Protein AF-A0A7H8PMH4-F1 (afdb_monomer_lite)

Sequence (146 aa):
MDYKEILTELENSSKSLNTTLILPNSDFYIRITKDVIIENPELNSCIDIATYEKKNEEIIRILKNHNLLDKLYVEIENEYSDLSSDQIFKPTETELYLELFFKTKDFGIMSCFVPVIEKKQAKELICDLDKIFDYQYCFKKLNQKI

pLDDT: mean 89.56, std 10.48, range [49.38, 98.25]

Foldseek 3Di:
DALVLVLVQLLVFLAFKKKKKDAPPDPAIATEGADDDCPDCVPCVRPYFHDHSVLSNLLNVLCVVLVQSVWKFAQDPNWTQTNVDRDTDDSNQARIKMWIWGQGPPPGIDIIMTGHRDLVSVLVSLVSNCVSGPSVVSSVVSNVSD

Secondary structure (DSSP, 8-state):
--HHHHHHHHHT-TTT-EEEEE-TT-S-EEEEESS---S-TTT-TTT-EE--HHHHHHHHHHHHHTTTTS--EEEETTEEEESSSS-EE-GGGSSEEEEEEEE-SSSSEEEEEEEE--HHHHHHHHHHHHTT-S-HHHHHHHHHH-

Radius of gyration: 14.59 Å; chains: 1; bounding box: 32×29×38 Å

Structure (mmCIF, N/CA/C/O backbone):
data_AF-A0A7H8PMH4-F1
#
_entry.id   AF-A0A7H8PMH4-F1
#
loop_
_atom_site.group_PDB
_atom_site.id
_atom_site.type_symbol
_atom_site.label_atom_id
_atom_site.label_alt_id
_atom_site.label_comp_id
_atom_site.label_asym_id
_atom_site.label_entity_id
_atom_site.label_seq_id
_atom_site.pdbx_PDB_ins_code
_atom_site.Cartn_x
_atom_site.Cartn_y
_atom_site.Cartn_z
_atom_site.occupancy
_atom_site.B_iso_or_equiv
_atom_site.auth_seq_id
_atom_site.auth_comp_id
_atom_site.auth_asym_id
_atom_site.auth_atom_id
_atom_site.pdbx_PDB_model_num
ATOM 1 N N . MET A 1 1 ? -1.037 2.177 -20.590 1.00 73.69 1 MET A N 1
ATOM 2 C CA . MET A 1 1 ? -0.284 1.736 -19.406 1.00 73.69 1 MET A CA 1
ATOM 3 C C . MET A 1 1 ? -0.962 0.464 -18.941 1.00 73.69 1 MET A C 1
ATOM 5 O O . MET A 1 1 ? -2.157 0.527 -18.690 1.00 73.69 1 MET A O 1
ATOM 9 N N . ASP A 1 2 ? -0.288 -0.681 -18.999 1.00 86.12 2 ASP A N 1
ATOM 10 C CA . ASP A 1 2 ? -0.923 -1.978 -18.742 1.00 86.12 2 ASP A CA 1
ATOM 11 C C . ASP A 1 2 ? -0.763 -2.387 -17.270 1.00 86.12 2 ASP A C 1
ATOM 13 O O . ASP A 1 2 ? 0.332 -2.311 -16.709 1.00 86.12 2 ASP A O 1
ATOM 17 N N . TYR A 1 3 ? -1.855 -2.824 -16.635 1.00 90.62 3 TYR A N 1
ATOM 18 C CA . TYR A 1 3 ? -1.849 -3.249 -15.231 1.00 90.62 3 TYR A CA 1
ATOM 19 C C . TYR A 1 3 ? -0.835 -4.372 -14.959 1.00 90.62 3 TYR A C 1
ATOM 21 O O . TYR A 1 3 ? -0.143 -4.330 -13.942 1.00 90.62 3 TYR A O 1
ATOM 29 N N . LYS A 1 4 ? -0.705 -5.366 -15.851 1.00 92.38 4 LYS A N 1
ATOM 30 C CA . LYS A 1 4 ? 0.189 -6.513 -15.624 1.00 92.38 4 LYS A CA 1
ATOM 31 C C . LYS A 1 4 ? 1.650 -6.105 -15.719 1.00 92.38 4 LYS A C 1
ATOM 33 O O . LYS A 1 4 ? 2.465 -6.612 -14.948 1.00 92.38 4 LYS A O 1
ATOM 38 N N . GLU A 1 5 ? 1.980 -5.204 -16.640 1.00 92.25 5 GLU A N 1
ATOM 39 C CA . GLU A 1 5 ? 3.325 -4.630 -16.741 1.00 92.25 5 GLU A CA 1
ATOM 40 C C . GLU A 1 5 ? 3.695 -3.900 -15.445 1.00 92.25 5 GLU A C 1
ATOM 42 O O . GLU A 1 5 ? 4.740 -4.174 -14.858 1.00 92.25 5 GLU A O 1
ATOM 47 N N . ILE A 1 6 ? 2.800 -3.049 -14.937 1.00 93.38 6 ILE A N 1
ATOM 48 C CA . ILE A 1 6 ? 3.042 -2.277 -13.711 1.00 93.38 6 ILE A CA 1
ATOM 49 C C . ILE A 1 6 ? 3.133 -3.173 -12.483 1.00 93.38 6 ILE A C 1
ATOM 51 O O . ILE A 1 6 ? 4.038 -2.995 -11.669 1.00 93.38 6 ILE A O 1
ATOM 55 N N . LEU A 1 7 ? 2.231 -4.147 -12.351 1.00 95.38 7 LEU A N 1
ATOM 56 C CA . LEU A 1 7 ? 2.295 -5.125 -11.272 1.00 95.38 7 LEU A CA 1
ATOM 57 C C . LEU A 1 7 ? 3.636 -5.866 -11.306 1.00 95.38 7 LEU A C 1
ATOM 59 O O . LEU A 1 7 ? 4.295 -5.992 -10.280 1.00 95.38 7 LEU A O 1
ATOM 63 N N . THR A 1 8 ? 4.079 -6.300 -12.488 1.00 95.12 8 THR A N 1
ATOM 64 C CA . THR A 1 8 ? 5.370 -6.981 -12.650 1.00 95.12 8 THR A CA 1
ATOM 65 C C . THR A 1 8 ? 6.536 -6.084 -12.234 1.00 95.12 8 THR A C 1
ATOM 67 O O . THR A 1 8 ? 7.454 -6.545 -11.556 1.00 95.12 8 THR A O 1
ATOM 70 N N . GLU A 1 9 ? 6.520 -4.805 -12.607 1.00 95.75 9 GLU A N 1
ATOM 71 C CA . GLU A 1 9 ? 7.552 -3.850 -12.197 1.00 95.75 9 GLU A CA 1
ATOM 72 C C . GLU A 1 9 ? 7.537 -3.620 -10.676 1.00 95.75 9 GLU A C 1
ATOM 74 O O . GLU A 1 9 ? 8.595 -3.703 -10.053 1.00 95.75 9 GLU A O 1
ATOM 79 N N . LEU A 1 10 ? 6.361 -3.434 -10.060 1.00 96.12 10 LEU A N 1
ATOM 80 C CA . LEU A 1 10 ? 6.192 -3.300 -8.605 1.00 96.12 10 LEU A CA 1
ATOM 81 C C . LEU A 1 10 ? 6.729 -4.526 -7.855 1.00 96.12 10 LEU A C 1
ATOM 83 O O . LEU A 1 10 ? 7.462 -4.407 -6.876 1.00 96.12 10 LEU A O 1
ATOM 87 N N . GLU A 1 11 ? 6.398 -5.728 -8.319 1.00 96.25 11 GLU A N 1
ATOM 88 C CA . GLU A 1 11 ? 6.853 -6.966 -7.684 1.00 96.25 11 GLU A CA 1
ATOM 89 C C . GLU A 1 11 ? 8.377 -7.134 -7.723 1.00 96.25 11 GLU A C 1
ATOM 91 O O . GLU A 1 11 ? 8.954 -7.771 -6.842 1.00 96.25 11 GLU A O 1
ATOM 96 N N . ASN A 1 12 ? 9.033 -6.525 -8.712 1.00 95.88 12 ASN A N 1
ATOM 97 C CA . ASN A 1 12 ? 10.485 -6.518 -8.865 1.00 95.88 12 ASN A CA 1
ATOM 98 C C . ASN A 1 12 ? 11.146 -5.254 -8.287 1.00 95.88 12 ASN A C 1
ATOM 100 O O . ASN A 1 12 ? 12.364 -5.083 -8.406 1.00 95.88 12 ASN A O 1
ATOM 104 N N . SER A 1 13 ? 10.383 -4.361 -7.648 1.00 95.06 13 SER A N 1
ATOM 105 C CA . SER A 1 13 ? 10.871 -3.040 -7.254 1.00 95.06 13 SER A CA 1
ATOM 106 C C . SER A 1 13 ? 11.461 -2.970 -5.847 1.00 95.06 13 SER A C 1
ATOM 108 O O . SER A 1 13 ? 11.637 -1.870 -5.319 1.00 95.06 13 SER A O 1
ATOM 110 N N . SER A 1 14 ? 11.791 -4.098 -5.211 1.00 94.81 14 SER A N 1
ATOM 111 C CA . SER A 1 14 ? 12.300 -4.134 -3.828 1.00 94.81 14 SER A CA 1
ATOM 112 C C . SER A 1 14 ? 13.477 -3.180 -3.585 1.00 94.81 14 SER A C 1
ATOM 114 O O . SER A 1 14 ? 13.582 -2.545 -2.533 1.00 94.81 14 SER A O 1
ATOM 116 N N . LYS A 1 15 ? 14.334 -2.990 -4.593 1.00 93.81 15 LYS A N 1
ATOM 117 C CA . LYS A 1 15 ? 15.495 -2.088 -4.546 1.00 93.81 15 LYS A CA 1
ATOM 118 C C . LYS A 1 15 ? 15.153 -0.599 -4.504 1.00 93.81 15 LYS A C 1
ATOM 120 O O . LYS A 1 15 ? 16.012 0.179 -4.081 1.00 93.81 15 LYS A O 1
ATOM 125 N N . SER A 1 16 ? 13.963 -0.208 -4.951 1.00 93.50 16 SER A N 1
ATOM 126 C CA . SER A 1 16 ? 13.541 1.191 -5.116 1.00 93.50 16 SER A CA 1
ATOM 127 C C . SER A 1 16 ? 12.217 1.540 -4.439 1.00 93.50 16 SER A C 1
ATOM 129 O O . SER A 1 16 ? 11.822 2.699 -4.497 1.00 93.50 16 SER A O 1
ATOM 131 N N . LEU A 1 17 ? 11.517 0.557 -3.870 1.00 95.06 17 LEU A N 1
ATOM 132 C CA . LEU A 1 17 ? 10.202 0.753 -3.275 1.00 95.06 17 LEU A CA 1
ATOM 133 C C . LEU A 1 17 ? 10.291 1.652 -2.040 1.00 95.06 17 LEU A C 1
ATOM 135 O O . LEU A 1 17 ? 11.039 1.366 -1.102 1.00 95.06 17 LEU A O 1
ATOM 139 N N . ASN A 1 18 ? 9.458 2.682 -2.044 1.00 94.12 18 ASN A N 1
ATOM 140 C CA . ASN A 1 18 ? 9.036 3.422 -0.872 1.00 94.12 18 ASN A CA 1
ATOM 141 C C . ASN A 1 18 ? 7.531 3.193 -0.685 1.00 94.12 18 ASN A C 1
ATOM 143 O O . ASN A 1 18 ? 6.788 3.026 -1.655 1.00 94.12 18 ASN A O 1
ATOM 147 N N . THR A 1 19 ? 7.078 3.182 0.562 1.00 95.19 19 THR A N 1
ATOM 148 C CA . THR A 1 19 ? 5.679 2.919 0.907 1.00 95.19 19 THR A CA 1
ATOM 149 C C . THR A 1 19 ? 5.184 3.966 1.885 1.00 95.19 19 THR A C 1
ATOM 151 O O . THR A 1 19 ? 5.811 4.184 2.917 1.00 95.19 19 THR A O 1
ATOM 154 N N . THR A 1 20 ? 4.042 4.580 1.605 1.00 94.81 20 THR A N 1
ATOM 155 C CA . THR A 1 20 ? 3.367 5.481 2.541 1.00 94.81 20 THR A CA 1
ATOM 156 C C . THR A 1 20 ? 2.034 4.867 2.949 1.00 94.81 20 THR A C 1
ATOM 158 O O . THR A 1 20 ? 1.235 4.518 2.091 1.00 94.81 20 THR A O 1
ATOM 161 N N . LEU A 1 21 ? 1.784 4.730 4.249 1.00 95.56 21 LEU A N 1
ATOM 162 C CA . LEU A 1 21 ? 0.502 4.329 4.830 1.00 95.56 21 LEU A CA 1
ATOM 163 C C . LEU A 1 21 ? -0.256 5.595 5.225 1.00 95.56 21 LEU A C 1
ATOM 165 O O . LEU A 1 21 ? 0.201 6.327 6.107 1.00 95.56 21 LEU A O 1
ATOM 169 N N . ILE A 1 22 ? -1.396 5.849 4.590 1.00 94.50 22 ILE A N 1
ATOM 170 C CA . ILE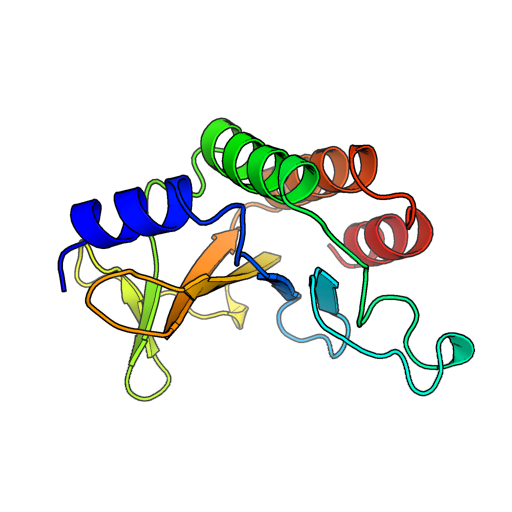 A 1 22 ? -2.125 7.109 4.723 1.00 94.50 22 ILE A CA 1
ATOM 171 C C . ILE A 1 22 ? -3.507 6.850 5.315 1.00 94.50 22 ILE A C 1
ATOM 173 O O . ILE A 1 22 ? -4.308 6.095 4.763 1.00 94.50 22 ILE A O 1
ATOM 177 N N . LEU A 1 23 ? -3.796 7.499 6.443 1.00 93.50 23 LEU A N 1
ATOM 178 C CA . LEU A 1 23 ? -5.145 7.527 6.988 1.00 93.50 23 LEU A CA 1
ATOM 179 C C . LEU A 1 23 ? -5.949 8.634 6.312 1.00 93.50 23 LEU A C 1
ATOM 181 O O . LEU A 1 23 ? -5.534 9.797 6.355 1.00 93.50 23 LEU A O 1
ATOM 185 N N . PRO A 1 24 ? -7.127 8.331 5.759 1.00 91.19 24 PRO A N 1
ATOM 186 C CA . PRO A 1 24 ? -7.991 9.385 5.276 1.00 91.19 24 PRO A CA 1
ATOM 187 C C . PRO A 1 24 ? -8.455 10.270 6.435 1.00 91.19 24 PRO A C 1
ATOM 189 O O . PRO A 1 24 ? -8.704 9.804 7.547 1.00 91.19 24 PRO A O 1
ATOM 192 N N . ASN A 1 25 ? -8.585 11.569 6.166 1.00 87.19 25 ASN A N 1
ATOM 193 C CA . ASN A 1 25 ? -9.018 12.577 7.142 1.00 87.19 25 ASN A CA 1
ATOM 194 C C . ASN A 1 25 ? -8.108 12.704 8.382 1.00 87.19 25 ASN A C 1
ATOM 196 O O . ASN A 1 25 ? -8.551 13.181 9.429 1.00 87.19 25 ASN A O 1
ATOM 200 N N . SER A 1 26 ? -6.841 12.289 8.293 1.00 88.06 26 SER A N 1
ATOM 201 C CA . SER A 1 26 ? -5.855 12.511 9.347 1.00 88.06 26 SER A CA 1
ATOM 202 C C . SER A 1 26 ? -4.541 13.012 8.768 1.00 88.06 26 SER A C 1
ATOM 204 O O . SER A 1 26 ? -4.028 12.458 7.807 1.00 88.06 26 SER A O 1
ATOM 206 N N . ASP A 1 27 ? -3.927 13.978 9.450 1.00 84.81 27 ASP A N 1
ATOM 207 C CA . ASP A 1 27 ? -2.559 14.417 9.137 1.00 84.81 27 ASP A CA 1
ATOM 208 C C . ASP A 1 27 ? -1.498 13.369 9.532 1.00 84.81 27 ASP A C 1
ATOM 210 O O . ASP A 1 27 ? -0.300 13.563 9.333 1.00 84.81 27 ASP A O 1
ATOM 214 N N . PHE A 1 28 ? -1.918 12.258 10.150 1.00 88.44 28 PHE A N 1
ATOM 215 C CA . PHE A 1 28 ? -1.037 11.163 10.524 1.00 88.44 28 PHE A CA 1
ATOM 216 C C . PHE A 1 28 ? -0.887 10.165 9.375 1.00 88.44 28 PHE A C 1
ATOM 218 O O . PHE A 1 28 ? -1.858 9.543 8.948 1.00 88.44 28 PHE A O 1
ATOM 225 N N . TYR A 1 29 ? 0.357 9.935 8.974 1.00 89.69 29 TYR A N 1
ATOM 226 C CA . TYR A 1 29 ? 0.752 8.898 8.031 1.00 89.69 29 TYR A CA 1
ATOM 227 C C . TYR A 1 29 ? 2.054 8.241 8.498 1.00 89.69 29 TYR A C 1
ATOM 229 O O . TYR A 1 29 ? 2.767 8.780 9.352 1.00 89.69 29 TYR A O 1
ATOM 237 N N . ILE A 1 30 ? 2.350 7.065 7.947 1.00 91.94 30 ILE A N 1
ATOM 238 C CA . ILE A 1 30 ? 3.652 6.419 8.104 1.00 91.94 30 ILE A CA 1
ATOM 239 C C . ILE A 1 30 ? 4.338 6.387 6.748 1.00 91.94 30 ILE A C 1
ATOM 241 O O . ILE A 1 30 ? 3.806 5.777 5.828 1.00 91.94 30 ILE A O 1
ATOM 245 N N . ARG A 1 31 ? 5.523 6.982 6.615 1.00 90.19 31 ARG A N 1
ATOM 246 C CA . ARG A 1 31 ? 6.348 6.805 5.412 1.00 90.19 31 ARG A CA 1
ATOM 247 C C . ARG A 1 31 ? 7.463 5.820 5.701 1.00 90.19 31 ARG A C 1
ATOM 249 O O . ARG A 1 31 ? 8.133 5.905 6.726 1.00 90.19 31 ARG A O 1
ATOM 256 N N . ILE A 1 32 ? 7.679 4.917 4.765 1.00 91.12 32 ILE A N 1
ATOM 257 C CA . ILE A 1 32 ? 8.711 3.896 4.784 1.00 91.12 32 ILE A CA 1
ATOM 258 C C . ILE A 1 32 ? 9.577 4.146 3.552 1.00 91.12 32 ILE A C 1
ATOM 260 O O . ILE A 1 32 ? 9.116 3.996 2.421 1.00 91.12 32 ILE A O 1
ATOM 264 N N . THR A 1 33 ? 10.813 4.585 3.762 1.00 88.50 33 THR A N 1
ATOM 265 C CA . THR A 1 33 ? 11.665 5.122 2.695 1.00 88.50 33 THR A CA 1
ATOM 266 C C . THR A 1 33 ? 13.107 4.665 2.829 1.00 88.50 33 THR A C 1
ATOM 268 O O . THR A 1 33 ? 13.611 4.432 3.929 1.00 88.50 33 THR A O 1
ATOM 271 N N . LYS A 1 34 ? 13.771 4.483 1.688 1.00 79.19 34 LYS A N 1
ATOM 272 C CA . LYS A 1 34 ? 15.164 4.029 1.632 1.00 79.19 34 LYS A CA 1
ATOM 273 C C . LYS A 1 34 ? 16.175 5.181 1.709 1.00 79.19 34 LYS A C 1
ATOM 275 O O . LYS A 1 34 ? 17.260 4.988 2.248 1.00 79.19 34 LYS A O 1
ATOM 280 N N . ASP A 1 35 ? 15.811 6.366 1.209 1.00 66.50 35 ASP A N 1
ATOM 281 C CA . ASP A 1 35 ? 16.774 7.416 0.827 1.00 66.50 35 ASP A CA 1
ATOM 282 C C . ASP A 1 35 ? 16.573 8.774 1.544 1.00 66.50 35 ASP A C 1
ATOM 284 O O . ASP A 1 35 ? 16.990 9.809 1.024 1.00 66.50 35 ASP A O 1
ATOM 288 N N . VAL A 1 36 ? 15.945 8.823 2.728 1.00 62.94 36 VAL A N 1
ATOM 289 C CA . VAL A 1 3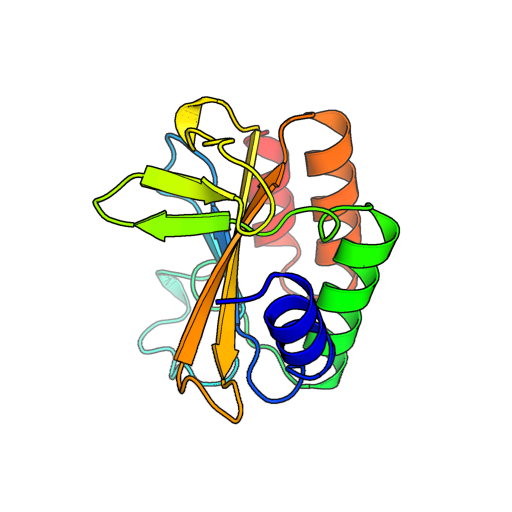6 ? 15.740 10.101 3.448 1.00 62.94 36 VAL A CA 1
ATOM 290 C C . VAL A 1 36 ? 16.807 10.336 4.515 1.00 62.94 36 VAL A C 1
ATOM 292 O O . VAL A 1 36 ? 17.012 9.525 5.418 1.00 62.94 36 VAL A O 1
ATOM 295 N N . ILE A 1 37 ? 17.466 11.494 4.421 1.00 54.94 37 ILE A N 1
ATOM 296 C CA . ILE A 1 37 ? 18.290 12.059 5.490 1.00 54.94 37 ILE A CA 1
ATOM 297 C C . ILE A 1 37 ? 17.339 12.733 6.479 1.00 54.94 37 ILE A C 1
ATOM 299 O O . ILE A 1 37 ? 16.681 13.717 6.151 1.00 54.94 37 ILE A O 1
ATOM 303 N N . ILE A 1 38 ? 17.255 12.183 7.686 1.00 55.78 38 ILE A N 1
ATOM 304 C CA . ILE A 1 38 ? 16.398 12.702 8.751 1.00 55.78 38 ILE A CA 1
ATOM 305 C C . ILE A 1 38 ? 17.032 13.988 9.299 1.00 55.78 38 ILE A C 1
ATOM 307 O O . ILE A 1 38 ? 18.005 13.925 10.048 1.00 55.78 38 ILE A O 1
ATOM 311 N N . GLU A 1 39 ? 16.485 15.155 8.949 1.00 49.38 39 GLU A N 1
ATOM 312 C CA . GLU A 1 39 ? 16.976 16.436 9.484 1.00 49.38 39 GLU A CA 1
ATOM 313 C C . GLU A 1 39 ? 16.606 16.632 10.968 1.00 49.38 39 GLU A C 1
ATOM 315 O O . GLU A 1 39 ? 17.310 17.344 11.682 1.00 49.38 39 GLU A O 1
ATOM 320 N N . ASN A 1 40 ? 15.550 15.966 11.470 1.00 54.66 40 ASN A N 1
ATOM 321 C CA . ASN A 1 40 ? 15.220 15.940 12.901 1.00 54.66 40 ASN A CA 1
ATOM 322 C C . ASN A 1 40 ? 14.337 14.726 13.306 1.00 54.66 40 ASN A C 1
ATOM 324 O O . ASN A 1 40 ? 13.120 14.759 13.101 1.00 54.66 40 ASN A O 1
ATOM 328 N N . PRO A 1 41 ? 14.906 13.665 13.915 1.00 56.47 41 PRO A N 1
ATOM 329 C CA . PRO A 1 41 ? 14.169 12.446 14.276 1.00 56.47 41 PRO A CA 1
ATOM 330 C C . PRO A 1 41 ? 13.096 12.652 15.354 1.00 56.47 41 PRO A C 1
ATOM 332 O O . PRO A 1 41 ? 12.162 11.856 15.454 1.00 56.47 41 PRO A O 1
ATOM 335 N N . GLU A 1 42 ? 13.224 13.700 16.174 1.00 57.25 42 GLU A N 1
ATOM 336 C CA . GLU A 1 42 ? 12.351 13.930 17.331 1.00 57.25 42 GLU A CA 1
ATOM 337 C C . GLU A 1 42 ? 11.000 14.546 16.948 1.00 57.25 42 GLU A C 1
ATOM 339 O O . GLU A 1 42 ? 10.011 14.346 17.651 1.00 57.25 42 GLU A O 1
ATOM 344 N N . LEU A 1 43 ? 10.929 15.260 15.820 1.00 54.47 43 LEU A N 1
ATOM 345 C CA . LEU A 1 43 ? 9.708 15.950 15.388 1.00 54.47 43 LEU A CA 1
ATOM 346 C C . LEU A 1 43 ? 8.772 15.059 14.560 1.00 54.47 43 LEU A C 1
ATOM 348 O O . LEU A 1 43 ? 7.567 15.285 14.560 1.00 54.47 43 LEU A O 1
ATOM 352 N N . ASN A 1 44 ? 9.310 14.037 13.888 1.00 60.66 44 ASN A N 1
ATOM 353 C CA . ASN A 1 44 ? 8.633 13.336 12.794 1.00 60.66 44 ASN A CA 1
ATOM 354 C C . ASN A 1 44 ? 8.899 11.816 12.796 1.00 60.66 44 ASN A C 1
ATOM 356 O O . ASN A 1 44 ? 9.109 11.195 11.759 1.00 60.66 44 ASN A O 1
ATOM 360 N N . SER A 1 45 ? 8.862 11.183 13.972 1.00 63.03 45 SER A N 1
ATOM 361 C CA . SER A 1 45 ? 9.292 9.785 14.173 1.00 63.03 45 SER A CA 1
ATOM 362 C C . SER A 1 45 ? 8.544 8.716 13.362 1.00 63.03 45 SER A C 1
ATOM 364 O O . SER A 1 45 ? 9.073 7.623 13.174 1.00 63.03 45 SER A O 1
ATOM 366 N N . CYS A 1 46 ? 7.335 9.012 12.877 1.00 80.06 46 CYS A N 1
ATOM 367 C CA . CYS A 1 46 ? 6.565 8.107 12.017 1.00 80.06 46 CYS A CA 1
ATOM 368 C C . CYS A 1 46 ? 6.603 8.495 10.537 1.00 80.06 46 CYS A C 1
ATOM 370 O O . CYS A 1 46 ? 6.150 7.722 9.702 1.00 80.06 46 CYS A O 1
ATOM 372 N N . ILE A 1 47 ? 7.152 9.664 10.209 1.00 70.94 47 ILE A N 1
ATOM 373 C CA . ILE A 1 47 ? 7.164 10.198 8.847 1.00 70.94 47 ILE A CA 1
ATOM 374 C C . ILE A 1 47 ? 8.331 9.650 8.035 1.00 70.94 47 ILE A C 1
ATOM 376 O O . ILE A 1 47 ? 8.250 9.734 6.828 1.00 70.94 47 ILE A O 1
ATOM 380 N N . ASP A 1 48 ? 9.369 9.055 8.628 1.00 73.69 48 ASP A N 1
ATOM 381 C CA . ASP A 1 48 ? 10.493 8.499 7.860 1.00 73.69 48 ASP A CA 1
ATOM 382 C C . ASP A 1 48 ? 11.077 7.247 8.537 1.00 73.69 48 ASP A C 1
ATOM 384 O O . ASP A 1 48 ? 12.120 7.273 9.193 1.00 73.69 48 ASP A O 1
ATOM 388 N N . ILE A 1 49 ? 10.385 6.116 8.386 1.00 85.12 49 ILE A N 1
ATOM 389 C CA . ILE A 1 49 ? 10.885 4.796 8.781 1.00 85.12 49 ILE A CA 1
ATOM 390 C C . ILE A 1 49 ? 11.847 4.291 7.703 1.00 85.12 49 ILE A C 1
ATOM 392 O O . ILE A 1 49 ? 11.464 4.098 6.549 1.00 85.12 49 ILE A O 1
ATOM 396 N N . ALA A 1 50 ? 13.095 4.023 8.083 1.00 86.88 50 ALA A N 1
ATOM 397 C CA . ALA A 1 50 ? 14.085 3.486 7.156 1.00 86.88 50 ALA A CA 1
ATOM 398 C C . ALA A 1 50 ? 13.722 2.064 6.684 1.00 86.88 50 ALA A C 1
ATOM 400 O O . ALA A 1 50 ? 13.384 1.185 7.488 1.00 86.88 50 ALA A O 1
ATOM 401 N N . THR A 1 51 ? 13.866 1.815 5.382 1.00 89.62 51 THR A N 1
ATOM 402 C CA . THR A 1 51 ? 13.709 0.486 4.769 1.00 89.62 51 THR A CA 1
ATOM 403 C C . THR A 1 51 ? 14.923 0.078 3.941 1.00 89.62 51 THR A C 1
ATOM 405 O O . THR A 1 51 ? 15.823 0.867 3.661 1.00 89.62 51 THR A O 1
ATOM 408 N N . TYR A 1 52 ? 14.959 -1.193 3.557 1.00 91.19 52 TYR A N 1
ATOM 409 C CA . TYR A 1 52 ? 15.959 -1.771 2.669 1.00 91.19 52 TYR A CA 1
ATOM 410 C C . TYR A 1 52 ? 15.336 -2.906 1.855 1.00 91.19 52 TYR A C 1
ATOM 412 O O . TYR A 1 52 ? 14.217 -3.335 2.127 1.00 91.19 52 TYR A O 1
ATOM 420 N N . GLU A 1 53 ? 16.080 -3.411 0.871 1.00 94.50 53 GLU A N 1
ATOM 421 C CA . GLU A 1 53 ? 15.595 -4.360 -0.141 1.00 94.50 53 GLU A CA 1
ATOM 422 C C . GLU A 1 53 ? 14.786 -5.524 0.450 1.00 94.50 53 GLU A C 1
ATOM 424 O O . GLU A 1 53 ? 13.631 -5.706 0.082 1.00 94.50 53 GLU A O 1
ATOM 429 N N . LYS A 1 54 ? 15.321 -6.224 1.457 1.00 95.31 54 LYS A N 1
ATOM 430 C CA . LYS A 1 54 ? 14.615 -7.341 2.104 1.00 95.31 54 LYS A CA 1
ATOM 431 C C . LYS A 1 54 ? 13.312 -6.918 2.797 1.00 95.31 54 LYS A C 1
ATOM 433 O O . LYS A 1 54 ? 12.333 -7.646 2.729 1.00 95.31 54 LYS A O 1
ATOM 438 N N . LYS A 1 55 ? 13.268 -5.760 3.472 1.00 94.81 55 LYS A N 1
ATOM 439 C CA . LYS A 1 55 ? 12.020 -5.265 4.094 1.00 94.81 55 LYS A CA 1
ATOM 440 C C . LYS A 1 55 ? 10.985 -4.886 3.029 1.00 94.81 55 LYS A C 1
ATOM 442 O O . LYS A 1 55 ? 9.800 -5.117 3.228 1.00 94.81 55 LYS A O 1
ATOM 447 N N . ASN A 1 56 ? 11.427 -4.381 1.882 1.00 95.75 56 ASN A N 1
ATOM 448 C CA . ASN A 1 56 ? 10.545 -4.072 0.759 1.00 95.75 56 ASN A CA 1
ATOM 449 C C . ASN A 1 56 ? 9.990 -5.331 0.076 1.00 95.75 56 ASN A C 1
ATOM 451 O O . ASN A 1 56 ? 8.810 -5.359 -0.263 1.00 95.75 56 ASN A O 1
ATOM 455 N N . GLU A 1 57 ? 10.797 -6.385 -0.081 1.00 97.38 57 GLU A N 1
ATOM 456 C CA . GLU A 1 57 ? 10.307 -7.705 -0.520 1.00 97.38 57 GLU A CA 1
ATOM 457 C C . GLU A 1 57 ? 9.217 -8.227 0.421 1.00 97.38 57 GLU A C 1
ATOM 459 O O . GLU A 1 57 ? 8.185 -8.726 -0.028 1.00 97.38 57 GLU A O 1
ATOM 464 N N . GLU A 1 58 ? 9.418 -8.058 1.730 1.00 97.81 58 GLU A N 1
ATOM 465 C CA . GLU A 1 58 ? 8.436 -8.438 2.742 1.00 97.81 58 GLU A CA 1
ATOM 466 C C . GLU A 1 58 ? 7.148 -7.610 2.665 1.00 97.81 58 GLU A C 1
ATOM 468 O O . GLU A 1 58 ? 6.067 -8.190 2.748 1.00 97.81 58 GLU A O 1
ATOM 473 N N . ILE A 1 59 ? 7.224 -6.294 2.425 1.00 97.38 59 ILE A N 1
ATOM 474 C CA . ILE A 1 59 ? 6.033 -5.464 2.170 1.00 97.38 59 ILE A CA 1
ATOM 475 C C . ILE A 1 59 ? 5.251 -6.013 0.973 1.00 97.38 59 ILE A C 1
ATOM 477 O O . ILE A 1 59 ? 4.057 -6.280 1.098 1.00 97.38 59 ILE A O 1
ATOM 481 N N . ILE A 1 60 ? 5.913 -6.236 -0.167 1.00 97.94 60 ILE A N 1
ATOM 482 C CA . ILE A 1 60 ? 5.264 -6.760 -1.380 1.00 97.94 60 ILE A CA 1
ATOM 483 C C . ILE A 1 60 ? 4.598 -8.109 -1.084 1.00 97.94 60 ILE A C 1
ATOM 485 O O . ILE A 1 60 ? 3.446 -8.333 -1.455 1.00 97.94 60 ILE A O 1
ATOM 489 N N . ARG A 1 61 ? 5.294 -9.004 -0.371 1.00 98.25 61 ARG A N 1
ATOM 490 C CA . ARG A 1 61 ? 4.763 -10.311 0.035 1.00 98.25 61 ARG A CA 1
ATOM 491 C C . ARG A 1 61 ? 3.528 -10.184 0.927 1.00 98.25 61 ARG A C 1
ATOM 493 O O . ARG A 1 61 ? 2.563 -10.916 0.720 1.00 98.25 61 ARG A O 1
ATOM 500 N N . ILE A 1 62 ? 3.541 -9.271 1.897 1.00 98.25 62 ILE A N 1
ATOM 501 C CA . ILE A 1 62 ? 2.39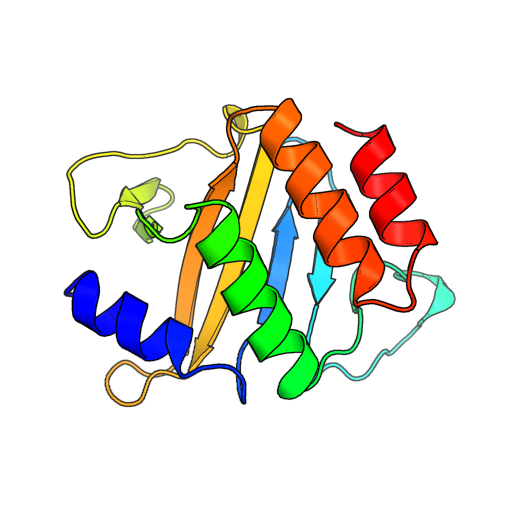0 -8.995 2.765 1.00 98.25 62 ILE A CA 1
ATOM 502 C C . ILE A 1 62 ? 1.209 -8.515 1.915 1.00 98.25 62 ILE A C 1
ATOM 504 O O . ILE A 1 62 ? 0.128 -9.089 2.013 1.00 98.25 62 ILE A O 1
ATOM 508 N N . LEU A 1 63 ? 1.411 -7.543 1.022 1.00 98.12 63 LEU A N 1
ATOM 509 C CA . LEU A 1 63 ? 0.337 -7.031 0.162 1.00 98.12 63 LEU A CA 1
ATOM 510 C C . LEU A 1 63 ? -0.271 -8.127 -0.724 1.00 98.12 63 LEU A C 1
ATOM 512 O O . LEU A 1 63 ? -1.493 -8.210 -0.833 1.00 98.12 63 LEU A O 1
ATOM 516 N N . LYS A 1 64 ? 0.556 -9.020 -1.283 1.00 97.25 64 LYS A N 1
ATOM 517 C CA . LYS A 1 64 ? 0.085 -10.207 -2.015 1.00 97.25 64 LYS A CA 1
ATOM 518 C C . LYS A 1 64 ? -0.754 -11.138 -1.143 1.00 97.25 64 LYS A C 1
ATOM 520 O O . LYS A 1 64 ? -1.827 -11.550 -1.560 1.00 97.25 64 LYS A O 1
ATOM 525 N N . ASN A 1 65 ? -0.293 -11.454 0.067 1.00 97.31 65 ASN A N 1
ATOM 526 C CA . ASN A 1 65 ? -1.005 -12.363 0.973 1.00 97.31 65 ASN A CA 1
ATOM 527 C C . ASN A 1 65 ? -2.370 -11.815 1.412 1.00 97.31 65 ASN A C 1
ATOM 529 O O . ASN A 1 65 ? -3.279 -12.590 1.697 1.00 97.31 65 ASN A O 1
ATOM 533 N N . HIS A 1 66 ? -2.508 -10.489 1.457 1.00 96.94 66 HIS A N 1
ATOM 534 C CA . HIS A 1 66 ? -3.767 -9.798 1.738 1.00 96.94 66 HIS A CA 1
ATOM 535 C C . HIS A 1 66 ? -4.639 -9.580 0.487 1.00 96.94 66 HIS A C 1
ATOM 537 O O . HIS A 1 66 ? -5.693 -8.960 0.604 1.00 96.94 66 HIS A O 1
ATOM 543 N N . ASN A 1 67 ? -4.230 -10.077 -0.691 1.00 96.31 67 ASN A N 1
ATOM 544 C CA . ASN A 1 67 ? -4.864 -9.839 -2.001 1.00 96.31 67 ASN A CA 1
ATOM 545 C C . ASN A 1 67 ? -5.045 -8.343 -2.330 1.00 96.31 67 ASN A C 1
ATOM 547 O O . ASN A 1 67 ? -6.005 -7.933 -2.975 1.00 96.31 67 ASN A O 1
ATOM 551 N N . LEU A 1 68 ? -4.120 -7.502 -1.864 1.00 96.44 68 LEU A N 1
ATOM 552 C CA . LEU A 1 68 ? -4.188 -6.049 -2.036 1.00 96.44 68 LEU A CA 1
ATOM 553 C C . LEU A 1 68 ? -3.566 -5.562 -3.351 1.00 96.44 68 LEU A C 1
ATOM 555 O O . LEU A 1 68 ? -3.666 -4.384 -3.668 1.00 96.44 68 LEU A O 1
ATOM 559 N N . LEU A 1 69 ? -2.922 -6.445 -4.117 1.00 95.62 69 LEU A N 1
ATOM 560 C CA . LEU A 1 69 ? -2.323 -6.102 -5.413 1.00 95.62 69 LEU A CA 1
ATOM 561 C C . LEU A 1 69 ? -3.195 -6.501 -6.612 1.00 95.62 69 LEU A C 1
ATOM 563 O O . LEU A 1 69 ? -2.810 -6.232 -7.747 1.00 95.62 69 LEU A O 1
ATOM 567 N N . ASP A 1 70 ? -4.374 -7.091 -6.379 1.00 90.94 70 ASP A N 1
ATOM 568 C CA . ASP A 1 70 ? -5.335 -7.475 -7.428 1.00 90.94 70 ASP A CA 1
ATOM 569 C C . ASP A 1 70 ? -5.816 -6.270 -8.247 1.00 90.94 70 ASP A C 1
ATOM 571 O O . ASP A 1 70 ? -6.214 -6.409 -9.402 1.00 90.94 70 ASP A O 1
ATOM 575 N N . LYS A 1 71 ? -5.764 -5.078 -7.645 1.00 91.19 71 LYS A N 1
ATOM 576 C CA . LYS A 1 71 ? -6.013 -3.794 -8.295 1.00 91.19 71 LYS A CA 1
ATOM 577 C C . LYS A 1 71 ? -4.950 -2.801 -7.874 1.00 91.19 71 LYS A C 1
ATOM 579 O O . LYS A 1 71 ? -4.565 -2.748 -6.708 1.00 91.19 71 LYS A O 1
ATOM 584 N N . LEU A 1 72 ? -4.514 -1.995 -8.828 1.00 94.88 72 LEU A N 1
ATOM 585 C CA . LEU A 1 72 ? -3.598 -0.890 -8.606 1.00 94.88 72 LEU A CA 1
ATOM 586 C C . LEU A 1 72 ? -4.231 0.354 -9.208 1.00 94.88 72 LEU A C 1
ATOM 588 O O . LEU A 1 72 ? -4.697 0.327 -10.348 1.00 94.88 72 LEU A O 1
ATOM 592 N N . TYR A 1 73 ? -4.234 1.428 -8.434 1.00 95.81 73 TYR A N 1
ATOM 593 C CA . TYR A 1 73 ? -4.805 2.699 -8.845 1.00 95.81 73 TYR A CA 1
ATOM 594 C C . TYR A 1 73 ? -3.696 3.705 -9.121 1.00 95.81 73 TYR A C 1
ATOM 596 O O . TYR A 1 73 ? -2.637 3.660 -8.499 1.00 95.81 73 TYR A O 1
ATOM 604 N N . VAL A 1 74 ? -3.942 4.637 -10.028 1.00 94.44 74 VAL A N 1
ATOM 605 C CA . VAL A 1 74 ? -3.052 5.766 -10.312 1.00 94.44 74 VAL A CA 1
AT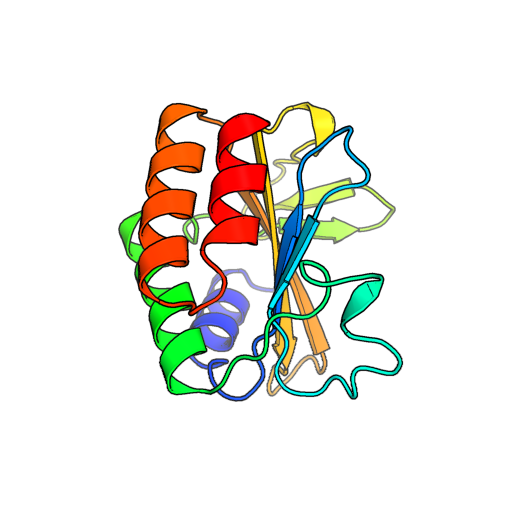OM 606 C C . VAL A 1 74 ? -3.829 7.063 -10.204 1.00 94.44 74 VAL A C 1
ATOM 608 O O . VAL A 1 74 ? -5.022 7.103 -10.497 1.00 94.44 74 VAL A O 1
ATOM 611 N N . GLU A 1 75 ? -3.159 8.123 -9.772 1.00 93.06 75 GLU A N 1
ATOM 612 C CA . GLU A 1 75 ? -3.773 9.444 -9.708 1.00 93.06 75 GLU A CA 1
ATOM 613 C C . GLU A 1 75 ? -3.715 10.117 -11.086 1.00 93.06 75 GLU A C 1
ATOM 615 O O . GLU A 1 75 ? -2.638 10.337 -11.643 1.00 93.06 75 GLU A O 1
ATOM 620 N N . ILE A 1 76 ? -4.882 10.438 -11.640 1.00 88.69 76 ILE A N 1
ATOM 621 C CA . ILE A 1 76 ? -5.055 11.152 -12.907 1.00 88.69 76 ILE A CA 1
ATOM 622 C C . ILE A 1 76 ? -6.049 12.280 -12.645 1.00 88.69 76 ILE A C 1
ATOM 624 O O . ILE A 1 76 ? -7.163 12.024 -12.210 1.00 88.69 76 ILE A O 1
ATOM 628 N N . GLU A 1 77 ? -5.648 13.533 -12.871 1.00 87.06 77 GLU A N 1
ATOM 629 C CA . GLU A 1 77 ? -6.525 14.709 -12.698 1.00 87.06 77 GLU A CA 1
ATOM 630 C C . GLU A 1 77 ? -7.217 14.801 -11.312 1.00 87.06 77 GLU A C 1
ATOM 632 O O . GLU A 1 77 ? -8.302 15.365 -11.183 1.00 87.06 77 GLU A O 1
ATOM 637 N N . ASN A 1 78 ? -6.537 14.337 -10.252 1.00 85.81 78 ASN A N 1
ATOM 638 C CA . ASN A 1 78 ? -7.019 14.214 -8.859 1.00 85.81 78 ASN A CA 1
ATOM 639 C C . ASN A 1 78 ? -8.026 13.073 -8.606 1.00 85.81 78 ASN A C 1
ATOM 641 O O . ASN A 1 78 ? -8.662 13.030 -7.550 1.00 85.81 78 ASN A O 1
ATOM 645 N N . GLU A 1 79 ? -8.167 12.137 -9.542 1.00 92.00 79 GLU A N 1
ATOM 646 C CA . GLU A 1 79 ? -8.951 10.915 -9.379 1.00 92.00 79 GLU A CA 1
ATOM 647 C C . GLU A 1 79 ? -8.037 9.693 -9.300 1.00 92.00 79 GLU A C 1
ATOM 649 O O . GLU A 1 79 ? -7.106 9.535 -10.089 1.00 92.00 79 GLU A O 1
ATOM 654 N N . TYR A 1 80 ? -8.319 8.794 -8.358 1.00 94.69 80 TYR A N 1
ATOM 655 C CA . TYR A 1 80 ? -7.578 7.546 -8.200 1.00 94.69 80 TYR A CA 1
ATOM 656 C C . TYR A 1 80 ? -8.238 6.459 -9.043 1.00 94.69 80 TYR A C 1
ATOM 658 O O . TYR A 1 80 ? -9.172 5.798 -8.585 1.00 94.69 80 TYR A O 1
ATOM 666 N N . SER A 1 81 ? -7.763 6.300 -10.275 1.00 93.81 81 SER A N 1
ATOM 667 C CA . SER A 1 81 ? -8.350 5.422 -11.292 1.00 93.81 81 SER A CA 1
ATOM 668 C C . SER A 1 81 ? -7.660 4.062 -11.332 1.00 93.81 81 SER A C 1
ATOM 670 O O . SER A 1 81 ? -6.431 3.989 -11.312 1.00 93.81 81 SER A O 1
ATOM 672 N N . ASP A 1 82 ? -8.441 2.984 -11.387 1.00 92.06 82 ASP A N 1
ATOM 673 C CA . ASP A 1 82 ? -7.946 1.614 -11.543 1.00 92.06 82 ASP A CA 1
ATOM 674 C C . ASP A 1 82 ? -7.309 1.441 -12.929 1.00 92.06 82 ASP A C 1
ATOM 676 O O . ASP A 1 82 ? -7.837 1.870 -13.951 1.00 92.06 82 ASP A O 1
ATOM 680 N N . LEU A 1 83 ? -6.157 0.781 -12.982 1.00 87.25 83 LEU A N 1
ATOM 681 C CA . LEU A 1 83 ? -5.458 0.491 -14.234 1.00 87.25 83 LEU A CA 1
ATOM 682 C C . LEU A 1 83 ? -6.124 -0.602 -15.076 1.00 87.25 83 LEU A C 1
ATOM 684 O O . LEU A 1 83 ? -5.779 -0.775 -16.245 1.00 87.25 83 LEU A O 1
ATOM 688 N N . SER A 1 84 ? -7.021 -1.378 -14.474 1.00 86.19 84 SER A N 1
ATOM 689 C CA . SER A 1 84 ? -7.650 -2.554 -15.077 1.00 86.19 84 SER A CA 1
ATOM 690 C C . SER A 1 84 ? -9.147 -2.389 -15.357 1.00 86.19 84 SER A C 1
ATOM 692 O O . SER A 1 84 ? -9.740 -3.245 -16.017 1.00 86.19 84 SER A O 1
ATOM 694 N N . SER A 1 85 ? -9.772 -1.314 -14.865 1.00 87.31 85 SER A N 1
ATOM 695 C CA . SER A 1 85 ? -11.212 -1.070 -14.986 1.00 87.31 85 SER A CA 1
ATOM 696 C C . SER A 1 85 ? -11.554 0.419 -14.857 1.00 87.31 85 SER A C 1
ATOM 698 O O . SER A 1 85 ? -10.717 1.208 -14.445 1.00 87.31 85 SER A O 1
ATOM 700 N N . ASP A 1 86 ? -12.800 0.808 -15.137 1.00 87.50 86 ASP A N 1
ATOM 701 C CA . ASP A 1 86 ? -13.273 2.196 -14.964 1.00 87.50 86 ASP A CA 1
ATOM 702 C C . ASP A 1 86 ? -13.597 2.545 -13.492 1.00 87.50 86 ASP A C 1
ATOM 704 O O . ASP A 1 86 ? -14.373 3.459 -13.204 1.00 87.50 86 ASP A O 1
ATOM 708 N N . GLN A 1 87 ? -13.085 1.768 -12.532 1.00 90.75 87 GLN A N 1
ATOM 709 C CA . GLN A 1 87 ? -13.323 2.013 -11.114 1.00 90.75 87 GLN A CA 1
ATOM 710 C C . GLN A 1 87 ? -12.437 3.137 -10.589 1.00 90.75 87 GLN A C 1
ATOM 712 O O . GLN A 1 87 ? -11.253 3.229 -10.900 1.00 90.75 87 GLN A O 1
ATOM 717 N N . ILE A 1 88 ? -13.021 3.948 -9.714 1.00 92.94 88 ILE A N 1
ATOM 718 C CA . ILE A 1 88 ? -12.337 5.012 -8.988 1.00 92.94 88 ILE A CA 1
ATOM 719 C C . ILE A 1 88 ? -12.578 4.769 -7.505 1.00 92.94 88 ILE A C 1
ATOM 721 O O . ILE A 1 88 ? -13.710 4.472 -7.110 1.00 92.94 88 ILE A O 1
ATOM 725 N N . PHE A 1 89 ? -11.543 4.912 -6.678 1.00 93.62 89 PHE A N 1
ATOM 726 C CA . PHE A 1 89 ? -11.737 4.973 -5.229 1.00 93.62 89 PHE A CA 1
ATOM 727 C C . PHE A 1 89 ? -11.578 6.406 -4.725 1.00 93.62 89 PHE A C 1
ATOM 729 O O . PHE A 1 89 ? -10.784 7.189 -5.245 1.00 93.62 89 PHE A O 1
ATOM 736 N N . LYS A 1 90 ? -12.327 6.753 -3.676 1.00 94.06 90 LYS A N 1
ATOM 737 C CA . LYS A 1 90 ? -12.121 8.003 -2.944 1.00 94.06 90 LYS A CA 1
ATOM 738 C C . LYS A 1 90 ? -11.362 7.704 -1.660 1.00 94.06 90 LYS A C 1
ATOM 740 O O . LYS A 1 90 ? -11.845 6.882 -0.880 1.00 94.06 90 LYS A O 1
ATOM 745 N N . PRO A 1 91 ? -10.245 8.391 -1.372 1.00 94.19 91 PRO A N 1
ATOM 746 C CA . PRO A 1 91 ? -9.504 8.195 -0.128 1.00 94.19 91 PRO A CA 1
ATOM 747 C C . PRO A 1 91 ? -10.392 8.223 1.119 1.00 94.19 91 PRO A C 1
ATOM 749 O O . PRO A 1 91 ? -10.287 7.352 1.975 1.00 94.19 91 PRO A O 1
ATOM 752 N N . THR A 1 92 ? -11.345 9.157 1.184 1.00 93.62 92 THR A N 1
ATOM 753 C CA . THR A 1 92 ? -12.277 9.326 2.312 1.00 93.62 92 THR A CA 1
ATOM 754 C C . THR A 1 92 ? -13.226 8.149 2.550 1.00 93.62 92 THR A C 1
ATOM 756 O O . THR A 1 92 ? -13.856 8.101 3.600 1.00 93.62 92 THR A O 1
ATOM 759 N N . GLU A 1 93 ? -13.372 7.244 1.581 1.00 93.38 93 GLU A N 1
ATOM 760 C CA . GLU A 1 93 ? -14.213 6.040 1.661 1.00 93.38 93 GLU A CA 1
ATOM 761 C C . GLU A 1 93 ? -13.392 4.787 2.040 1.00 93.38 93 GLU A C 1
ATOM 763 O O . GLU A 1 93 ? -13.919 3.677 2.049 1.00 93.38 93 GLU A O 1
ATOM 768 N N . THR A 1 94 ? -12.103 4.953 2.353 1.00 95.25 94 THR A N 1
ATOM 769 C CA . THR A 1 94 ? -11.206 3.877 2.803 1.00 95.25 94 THR A CA 1
ATOM 770 C C . THR A 1 94 ? -10.960 3.958 4.309 1.00 95.25 94 THR A C 1
ATOM 772 O O . THR A 1 94 ? -11.192 4.990 4.933 1.00 95.25 94 THR A O 1
ATOM 775 N N . GLU A 1 95 ? -10.471 2.879 4.911 1.00 96.25 95 GLU A N 1
ATOM 776 C CA . GLU A 1 95 ? -9.966 2.905 6.294 1.00 96.25 95 GLU A CA 1
ATOM 777 C C . GLU A 1 95 ? -8.487 3.324 6.323 1.00 96.25 95 GLU A C 1
ATOM 779 O O . GLU A 1 95 ? -8.003 3.948 7.266 1.00 96.25 95 GLU A O 1
ATOM 784 N N . LEU A 1 96 ? -7.770 2.970 5.259 1.00 95.94 96 LEU A N 1
ATOM 785 C CA . LEU A 1 96 ? -6.358 3.223 5.007 1.00 95.94 96 LEU A CA 1
ATOM 786 C C . LEU A 1 96 ? -6.149 3.088 3.500 1.00 95.94 96 LEU A C 1
ATOM 788 O O . LEU A 1 96 ? -6.791 2.263 2.853 1.00 95.94 96 LEU A O 1
ATOM 792 N N . TYR A 1 97 ? -5.186 3.805 2.944 1.00 97.12 97 TYR A N 1
ATOM 793 C CA . TYR A 1 97 ? -4.653 3.471 1.630 1.00 97.12 97 TYR A CA 1
ATOM 794 C C . TYR A 1 97 ? -3.135 3.584 1.630 1.00 97.12 97 TYR A C 1
ATOM 796 O O . TYR A 1 97 ? -2.538 4.291 2.447 1.00 97.12 97 TYR A O 1
ATOM 804 N N . LEU A 1 98 ? -2.509 2.823 0.740 1.00 97.75 98 LEU A N 1
ATOM 805 C CA . LEU A 1 98 ? -1.070 2.823 0.566 1.00 97.75 98 LEU A CA 1
ATOM 806 C C . LEU A 1 98 ? -0.721 3.572 -0.703 1.00 97.75 98 LEU A C 1
ATOM 808 O O . LEU A 1 98 ? -1.343 3.344 -1.734 1.00 97.75 98 LEU A O 1
ATOM 812 N N . GLU A 1 99 ? 0.307 4.402 -0.627 1.00 97.06 99 GLU A N 1
ATOM 813 C CA . GLU A 1 99 ? 1.052 4.862 -1.789 1.00 97.06 99 GLU A CA 1
ATOM 814 C C . GLU A 1 99 ? 2.307 3.992 -1.933 1.00 97.06 99 GLU A C 1
ATOM 816 O O . GLU A 1 99 ? 3.093 3.850 -0.993 1.00 97.06 99 GLU A O 1
ATOM 821 N N . LEU A 1 100 ? 2.493 3.403 -3.108 1.00 97.06 100 LEU A N 1
ATOM 822 C CA . LEU A 1 100 ? 3.639 2.587 -3.487 1.00 97.06 100 LEU A CA 1
ATOM 823 C C . LEU A 1 100 ? 4.415 3.337 -4.560 1.00 97.06 100 LEU A C 1
ATOM 825 O O . LEU A 1 100 ? 3.983 3.421 -5.709 1.00 97.06 100 LEU A O 1
ATOM 829 N N . PHE A 1 101 ? 5.571 3.866 -4.181 1.00 95.19 101 PHE A N 1
ATOM 830 C CA . PHE A 1 101 ? 6.416 4.669 -5.051 1.00 95.19 101 PHE A CA 1
ATOM 831 C C . PHE A 1 101 ? 7.668 3.884 -5.431 1.00 95.19 101 PHE A C 1
ATOM 833 O O . PHE A 1 101 ? 8.420 3.450 -4.556 1.00 95.19 101 PHE A O 1
ATOM 840 N N . PHE A 1 102 ? 7.912 3.686 -6.723 1.00 95.25 102 PHE A N 1
ATOM 841 C CA . PHE A 1 102 ? 8.999 2.830 -7.192 1.00 95.25 102 PHE A CA 1
ATOM 842 C C . PHE A 1 102 ? 9.534 3.233 -8.567 1.00 95.25 102 PHE A C 1
ATOM 844 O O . PHE A 1 102 ? 8.900 3.962 -9.328 1.00 95.25 102 PHE A O 1
ATOM 851 N N . LYS A 1 103 ? 10.748 2.769 -8.887 1.00 94.00 103 LYS A N 1
ATOM 852 C CA . LYS A 1 103 ? 11.349 2.947 -10.210 1.00 94.00 103 LYS A CA 1
ATOM 853 C C . LYS A 1 103 ? 10.953 1.777 -11.099 1.00 94.00 103 LYS A C 1
ATOM 855 O O . LYS A 1 103 ? 11.159 0.626 -10.729 1.00 94.00 103 LYS A O 1
ATOM 860 N N . THR A 1 104 ? 10.452 2.106 -12.274 1.00 91.56 104 THR A N 1
ATOM 861 C CA . THR A 1 104 ? 10.216 1.188 -13.385 1.00 91.56 104 THR A CA 1
ATOM 862 C C . THR A 1 104 ? 11.370 1.281 -14.380 1.00 91.56 104 THR A C 1
ATOM 864 O O . THR A 1 104 ? 12.077 2.294 -14.440 1.00 91.56 104 THR A O 1
ATOM 867 N N . LYS A 1 105 ? 11.569 0.234 -15.177 1.00 87.44 105 LYS A N 1
ATOM 868 C CA . LYS A 1 105 ? 12.571 0.236 -16.253 1.00 87.44 105 LYS A CA 1
ATOM 869 C C . LYS A 1 105 ? 12.180 1.146 -17.415 1.00 87.44 105 LYS A C 1
ATOM 871 O O . LYS A 1 105 ? 13.041 1.858 -17.927 1.00 87.44 105 LYS A O 1
ATOM 876 N N . ASP A 1 106 ? 10.900 1.144 -17.781 1.00 80.69 106 ASP A N 1
ATOM 877 C CA . ASP A 1 106 ? 10.427 1.733 -19.039 1.00 80.69 106 ASP A CA 1
ATOM 878 C C . ASP A 1 106 ? 9.696 3.073 -18.863 1.00 80.69 106 ASP A C 1
ATOM 880 O O . ASP A 1 106 ? 9.687 3.898 -19.775 1.00 80.69 106 ASP A O 1
ATOM 884 N N . PHE A 1 107 ? 9.122 3.334 -17.685 1.00 77.50 107 PHE A N 1
ATOM 885 C CA . PHE A 1 107 ? 8.256 4.496 -17.431 1.00 77.50 107 PHE A CA 1
ATOM 886 C C . PHE A 1 107 ? 8.875 5.514 -16.463 1.00 77.50 107 PHE A C 1
ATOM 888 O O . PHE A 1 107 ? 8.261 6.525 -16.128 1.00 77.50 107 PHE A O 1
ATOM 895 N N . GLY A 1 108 ? 10.106 5.272 -16.005 1.00 88.75 108 GLY A N 1
ATOM 896 C CA . GLY A 1 108 ? 10.745 6.087 -14.980 1.00 88.75 108 GLY A CA 1
ATOM 897 C C . GLY A 1 108 ? 10.142 5.827 -13.602 1.00 88.75 108 GLY A C 1
ATOM 898 O O . GLY A 1 108 ? 10.053 4.684 -13.163 1.00 88.75 108 GLY A O 1
ATOM 899 N N . ILE A 1 109 ? 9.781 6.881 -12.879 1.00 91.19 109 ILE A N 1
ATOM 900 C CA . ILE A 1 109 ? 9.235 6.775 -11.523 1.00 91.19 109 ILE A CA 1
ATOM 901 C C . ILE A 1 109 ? 7.718 6.628 -11.589 1.00 91.19 109 ILE A C 1
ATOM 903 O O . ILE A 1 109 ? 7.059 7.388 -12.293 1.00 91.19 109 ILE A O 1
ATOM 907 N N . MET A 1 110 ? 7.177 5.701 -10.803 1.00 92.56 110 MET A N 1
ATOM 908 C CA . MET A 1 110 ? 5.749 5.449 -10.719 1.00 92.56 110 MET 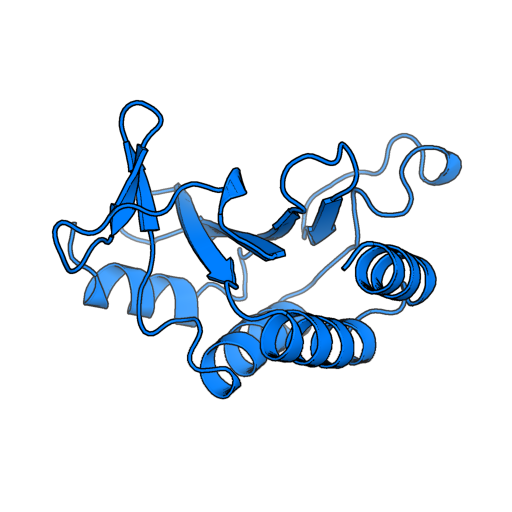A CA 1
ATOM 909 C C . MET A 1 110 ? 5.247 5.515 -9.275 1.00 92.56 110 MET A C 1
ATOM 911 O O . MET A 1 110 ? 5.941 5.085 -8.354 1.00 92.56 110 MET A O 1
ATOM 915 N N . SER A 1 111 ? 4.030 6.036 -9.103 1.00 94.62 111 SER A N 1
ATOM 916 C CA . SER A 1 111 ? 3.266 5.963 -7.858 1.00 94.62 111 SER A CA 1
ATOM 917 C C . SER A 1 111 ? 1.959 5.216 -8.117 1.00 94.62 111 SER A C 1
ATOM 919 O O . SER A 1 111 ? 1.224 5.554 -9.046 1.00 94.62 111 SER A O 1
ATOM 921 N N . CYS A 1 112 ? 1.713 4.163 -7.342 1.00 95.88 112 CYS A N 1
ATOM 922 C CA . CYS A 1 112 ? 0.477 3.388 -7.365 1.00 95.88 112 CYS A CA 1
ATOM 923 C C . CYS A 1 112 ? -0.200 3.456 -6.001 1.00 95.88 112 CYS A C 1
ATOM 925 O O . CYS A 1 112 ? 0.466 3.442 -4.969 1.00 95.88 112 CYS A O 1
ATOM 927 N N . PHE A 1 113 ? -1.525 3.442 -5.997 1.00 97.06 113 PHE A N 1
ATOM 928 C CA . PHE A 1 113 ? -2.334 3.503 -4.796 1.00 97.06 113 PHE A CA 1
ATOM 929 C C . PHE A 1 113 ? -3.101 2.206 -4.584 1.00 97.06 113 PHE A C 1
ATOM 931 O O . PHE A 1 113 ? -3.613 1.601 -5.529 1.00 97.06 113 PHE A O 1
ATOM 938 N N . VAL A 1 114 ? -3.178 1.789 -3.324 1.00 97.50 114 VAL A N 1
ATOM 939 C CA . VAL A 1 114 ? -3.837 0.554 -2.899 1.00 97.50 114 VAL A CA 1
ATOM 940 C C . VAL A 1 114 ? -4.808 0.879 -1.764 1.00 97.50 114 VAL A C 1
ATOM 942 O O . VAL A 1 114 ? -4.364 1.093 -0.631 1.00 97.50 114 VAL A O 1
ATOM 945 N N . PRO A 1 115 ? -6.122 0.961 -2.036 1.00 96.94 115 PRO A N 1
ATOM 946 C CA . PRO A 1 115 ? -7.117 1.219 -1.006 1.00 96.94 115 PRO A CA 1
ATOM 947 C C . PRO A 1 115 ? -7.364 -0.023 -0.144 1.00 96.94 115 PRO A C 1
ATOM 949 O O . PRO A 1 115 ? -7.508 -1.133 -0.652 1.00 96.94 115 PRO A O 1
ATOM 952 N N . VAL A 1 116 ? -7.490 0.178 1.166 1.00 97.25 116 VAL A N 1
ATOM 953 C CA . VAL A 1 116 ? -7.922 -0.835 2.133 1.00 97.25 116 VAL A CA 1
ATOM 954 C C . VAL A 1 116 ? -9.245 -0.376 2.734 1.00 97.25 116 VAL A C 1
ATOM 956 O O . VAL A 1 116 ? -9.308 0.546 3.548 1.00 97.25 116 VAL A O 1
ATOM 959 N N . ILE A 1 117 ? -10.326 -0.996 2.270 1.00 94.94 117 ILE A N 1
ATOM 960 C CA . ILE A 1 117 ? -11.697 -0.564 2.570 1.00 94.94 117 ILE A CA 1
ATOM 961 C C . ILE A 1 117 ? -12.200 -1.218 3.857 1.00 94.94 117 ILE A C 1
ATOM 963 O O . ILE A 1 117 ? -12.892 -0.594 4.653 1.00 94.94 117 ILE A O 1
ATOM 967 N N . GLU A 1 118 ? -11.859 -2.487 4.085 1.00 95.75 118 GLU A N 1
ATOM 968 C CA . GLU A 1 118 ? -12.348 -3.209 5.252 1.00 95.75 118 GLU A CA 1
ATOM 969 C C . GLU A 1 118 ? -11.477 -2.958 6.480 1.00 95.75 118 GLU A C 1
ATOM 971 O O . GLU A 1 118 ? -10.293 -3.299 6.520 1.00 95.75 118 GLU A O 1
ATOM 976 N N . LYS A 1 119 ? -12.107 -2.471 7.553 1.00 95.88 119 LYS A N 1
ATOM 977 C CA . LYS A 1 119 ? -11.448 -2.204 8.837 1.00 95.88 119 LYS A CA 1
ATOM 978 C C . LYS A 1 119 ? -10.663 -3.398 9.370 1.00 95.88 119 LYS A C 1
ATOM 980 O O . LYS A 1 119 ? -9.570 -3.240 9.908 1.00 95.88 119 LYS A O 1
ATOM 985 N N . LYS A 1 120 ? -11.220 -4.606 9.246 1.00 96.56 120 LYS A N 1
ATOM 986 C CA . LYS A 1 120 ? -10.559 -5.835 9.697 1.00 96.56 120 LYS A CA 1
ATOM 987 C C . LYS A 1 120 ? -9.263 -6.078 8.915 1.00 96.56 120 LYS A C 1
ATOM 989 O O . LYS A 1 120 ? -8.225 -6.280 9.540 1.00 96.56 120 LYS A O 1
ATOM 994 N N . GLN A 1 121 ? -9.320 -5.987 7.588 1.00 96.81 121 GLN A N 1
ATOM 995 C CA . GLN A 1 121 ? -8.161 -6.152 6.710 1.00 96.81 121 GLN A CA 1
ATOM 996 C C . GLN A 1 121 ? -7.096 -5.082 6.983 1.00 96.81 121 GLN A C 1
ATOM 998 O O . GLN A 1 121 ? -5.918 -5.409 7.084 1.00 96.81 121 GLN A O 1
ATOM 1003 N N . ALA A 1 122 ? -7.498 -3.824 7.203 1.00 96.88 122 ALA A N 1
ATOM 1004 C CA . ALA A 1 122 ? -6.575 -2.749 7.570 1.00 96.88 122 ALA A CA 1
ATOM 1005 C C . ALA A 1 122 ? -5.807 -3.066 8.862 1.00 96.88 122 ALA A C 1
ATOM 1007 O O . ALA A 1 122 ? -4.586 -2.915 8.913 1.00 96.88 122 ALA A O 1
ATOM 1008 N N . LYS A 1 123 ? -6.493 -3.570 9.896 1.00 96.44 123 LYS A N 1
ATOM 1009 C CA . LYS A 1 123 ? -5.844 -3.965 11.158 1.00 96.44 123 LYS A CA 1
ATOM 1010 C C . LYS A 1 123 ? -4.889 -5.138 10.981 1.00 96.44 123 LYS A C 1
ATOM 1012 O O . LYS A 1 123 ? -3.793 -5.108 11.535 1.00 96.44 123 LYS A O 1
ATOM 1017 N N . GLU A 1 124 ? -5.284 -6.152 10.218 1.00 97.00 124 GLU A N 1
ATOM 1018 C CA . GLU A 1 124 ? -4.434 -7.316 9.947 1.00 97.00 124 GLU A CA 1
ATOM 1019 C C . GLU A 1 124 ? -3.178 -6.916 9.156 1.00 97.00 124 GLU A C 1
ATOM 1021 O O . GLU A 1 124 ? -2.070 -7.275 9.558 1.00 97.00 124 GLU A O 1
ATOM 1026 N N . LEU A 1 125 ? -3.330 -6.079 8.124 1.00 97.25 125 LEU A N 1
ATOM 1027 C CA . LEU A 1 125 ? -2.218 -5.505 7.366 1.00 97.25 125 LEU A CA 1
ATOM 1028 C C . LEU A 1 125 ? -1.246 -4.743 8.277 1.00 97.25 125 LEU A C 1
ATOM 1030 O O . LEU A 1 125 ? -0.038 -4.967 8.224 1.00 97.25 125 LEU A O 1
ATOM 1034 N N . ILE A 1 126 ? -1.759 -3.857 9.136 1.00 95.44 126 ILE A N 1
ATOM 1035 C CA . ILE A 1 126 ? -0.928 -3.069 10.058 1.00 95.44 126 ILE A CA 1
ATOM 1036 C C . ILE A 1 126 ? -0.181 -3.976 11.032 1.00 95.44 126 ILE A C 1
ATOM 1038 O O . ILE A 1 126 ? 0.999 -3.747 11.284 1.00 95.44 126 ILE A O 1
ATOM 1042 N N . CYS A 1 127 ? -0.836 -5.012 11.560 1.00 95.19 127 CYS A N 1
ATOM 1043 C CA . CYS A 1 127 ? -0.191 -5.987 12.433 1.00 95.19 127 CYS A CA 1
ATOM 1044 C C . CYS A 1 127 ? 0.926 -6.768 11.731 1.00 95.19 127 CYS A C 1
ATOM 1046 O O . CYS A 1 127 ? 1.909 -7.119 12.381 1.00 95.19 127 CYS A O 1
ATOM 1048 N N . ASP A 1 128 ? 0.796 -7.068 10.441 1.00 96.56 128 ASP A N 1
ATOM 1049 C CA . ASP A 1 128 ? 1.852 -7.751 9.692 1.00 96.56 128 ASP A CA 1
ATOM 1050 C C . ASP A 1 128 ? 3.016 -6.820 9.348 1.00 96.56 128 ASP A C 1
ATOM 1052 O O . ASP A 1 128 ? 4.174 -7.222 9.479 1.00 96.56 128 ASP A O 1
ATOM 1056 N N . LEU A 1 129 ? 2.732 -5.562 9.002 1.00 94.94 129 LEU A N 1
ATOM 1057 C CA . LEU A 1 129 ? 3.762 -4.547 8.783 1.00 94.94 129 LEU A CA 1
ATOM 1058 C C . LEU A 1 129 ? 4.521 -4.215 10.082 1.00 94.94 129 LEU A C 1
ATOM 1060 O O . LEU A 1 129 ? 5.746 -4.123 10.067 1.00 94.94 129 LEU A O 1
ATOM 1064 N N . ASP A 1 130 ? 3.833 -4.128 11.224 1.00 93.69 130 ASP A N 1
ATOM 1065 C CA . ASP A 1 130 ? 4.446 -3.905 12.546 1.00 93.69 130 ASP A CA 1
ATOM 1066 C C . ASP A 1 130 ? 5.532 -4.946 12.874 1.00 93.69 130 ASP A C 1
ATOM 1068 O O . ASP A 1 130 ? 6.551 -4.631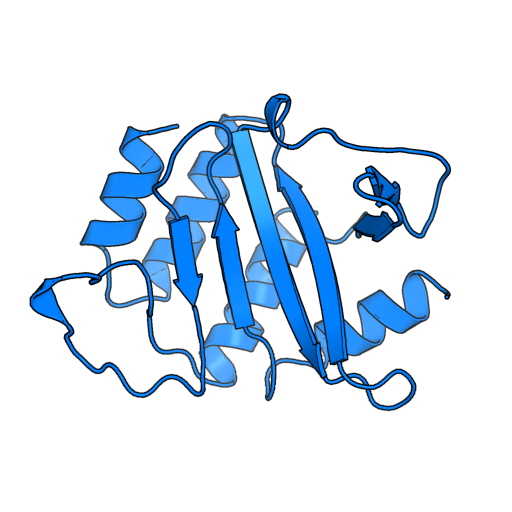 13.483 1.00 93.69 130 ASP A O 1
ATOM 1072 N N . LYS A 1 131 ? 5.371 -6.194 12.413 1.00 93.69 131 LYS A N 1
ATOM 1073 C CA . LYS A 1 131 ? 6.336 -7.280 12.670 1.00 93.69 131 LYS A CA 1
ATOM 1074 C C . LYS A 1 131 ? 7.658 -7.117 11.923 1.00 93.69 131 LYS A C 1
ATOM 1076 O O . LYS A 1 131 ? 8.641 -7.740 12.323 1.00 93.69 131 LYS A O 1
ATOM 1081 N N . ILE A 1 132 ? 7.694 -6.343 10.837 1.00 93.31 132 ILE A N 1
ATOM 1082 C CA . ILE A 1 132 ? 8.895 -6.184 10.001 1.00 93.31 132 ILE A CA 1
ATOM 1083 C C . ILE A 1 132 ? 9.639 -4.863 10.258 1.00 93.31 132 ILE A C 1
ATOM 1085 O O . ILE A 1 132 ? 10.751 -4.681 9.755 1.00 93.31 132 ILE A O 1
ATOM 1089 N N . PHE A 1 133 ? 9.085 -3.955 11.068 1.00 87.12 133 PHE A N 1
ATOM 1090 C CA . PHE A 1 133 ? 9.706 -2.672 11.401 1.00 87.12 133 PHE A CA 1
ATOM 1091 C C . PHE A 1 133 ? 9.942 -2.508 12.903 1.00 87.12 133 PHE A C 1
ATOM 1093 O O . PHE A 1 133 ? 9.091 -2.794 13.732 1.00 87.12 133 PHE A O 1
ATOM 1100 N N . ASP A 1 134 ? 11.085 -1.923 13.258 1.00 80.06 134 ASP A N 1
ATOM 1101 C CA . ASP A 1 134 ? 11.486 -1.686 14.652 1.00 80.06 134 ASP A CA 1
ATOM 1102 C C . ASP A 1 134 ? 10.758 -0.479 15.294 1.00 80.06 134 ASP A C 1
ATOM 1104 O O . ASP A 1 134 ? 11.080 -0.042 16.396 1.00 80.06 134 ASP A O 1
ATOM 1108 N N . TYR A 1 135 ? 9.741 0.059 14.612 1.00 81.88 135 TYR A N 1
ATOM 1109 C CA . TYR A 1 135 ? 9.013 1.287 14.947 1.00 81.88 135 TYR A CA 1
ATOM 1110 C C . TYR A 1 135 ? 7.598 0.990 15.452 1.00 81.88 135 TYR A C 1
ATOM 1112 O O . TYR A 1 135 ? 6.618 1.609 15.029 1.00 81.88 135 TYR A O 1
ATOM 1120 N N . GLN A 1 136 ? 7.488 0.062 16.404 1.00 83.81 136 GLN A N 1
ATOM 1121 C CA . GLN A 1 136 ? 6.197 -0.422 16.912 1.00 83.81 136 GLN A CA 1
ATOM 1122 C C . GLN A 1 136 ? 5.276 0.684 17.433 1.00 83.81 136 GLN A C 1
ATOM 1124 O O . GLN A 1 136 ? 4.052 0.570 17.394 1.00 83.81 136 GLN A O 1
ATOM 1129 N N . TYR A 1 137 ? 5.852 1.779 17.936 1.00 88.75 137 TYR A N 1
ATOM 1130 C CA . TYR A 1 137 ? 5.086 2.941 18.376 1.00 88.75 137 TYR A CA 1
ATOM 1131 C C . TYR A 1 137 ? 4.210 3.518 17.250 1.00 88.75 137 TYR A C 1
ATOM 1133 O O . TYR A 1 137 ? 3.036 3.813 17.477 1.00 88.75 137 TYR A O 1
ATOM 1141 N N . CYS A 1 138 ? 4.750 3.630 16.035 1.00 89.56 138 CYS A N 1
ATOM 1142 C CA . CYS A 1 138 ? 4.049 4.216 14.897 1.00 89.56 138 CYS A CA 1
ATOM 1143 C C . CYS A 1 138 ? 2.896 3.335 14.427 1.00 89.56 138 CYS A C 1
ATOM 1145 O O . CYS A 1 138 ? 1.777 3.825 14.283 1.00 89.56 138 CYS A O 1
ATOM 1147 N N . PHE A 1 139 ? 3.128 2.030 14.284 1.00 91.75 139 PHE A N 1
ATOM 1148 C CA . PHE A 1 139 ? 2.083 1.084 13.891 1.00 91.75 139 PHE A CA 1
ATOM 1149 C C . PHE A 1 139 ? 1.005 0.931 14.970 1.00 91.75 139 PHE A C 1
ATOM 1151 O O . PHE A 1 139 ? -0.180 0.886 14.645 1.00 91.75 139 PHE A O 1
ATOM 1158 N N . LYS A 1 140 ? 1.365 0.968 16.262 1.00 90.19 140 LYS A N 1
ATOM 1159 C CA . LYS A 1 140 ? 0.377 1.036 17.354 1.00 90.19 140 LYS A CA 1
ATOM 1160 C C . LYS A 1 140 ? -0.482 2.296 17.272 1.00 90.19 140 LYS A C 1
ATOM 1162 O O . LYS A 1 140 ? -1.698 2.203 17.419 1.00 90.19 140 LYS A O 1
ATOM 1167 N N . LYS A 1 141 ? 0.128 3.459 17.020 1.00 90.44 141 LYS A N 1
ATOM 1168 C CA . LYS A 1 141 ? -0.588 4.734 16.863 1.00 90.44 141 LYS A CA 1
ATOM 1169 C C . LYS A 1 141 ? -1.506 4.725 15.637 1.00 90.44 141 LYS A C 1
ATOM 1171 O O . LYS A 1 141 ? -2.626 5.221 15.732 1.00 90.44 141 LYS A O 1
ATOM 1176 N N . LEU A 1 142 ? -1.064 4.129 14.527 1.00 90.75 142 LEU A N 1
ATOM 1177 C CA . LEU A 1 142 ? -1.881 3.910 13.331 1.00 90.75 142 LEU A CA 1
ATOM 1178 C C . LEU A 1 142 ? -3.097 3.027 13.652 1.00 90.75 142 LEU A C 1
ATOM 1180 O O . LEU A 1 142 ? -4.230 3.425 13.412 1.00 90.75 142 LEU A O 1
ATOM 1184 N N . ASN A 1 143 ? -2.871 1.877 14.291 1.00 89.06 143 ASN A N 1
ATOM 1185 C CA . ASN A 1 143 ? -3.919 0.914 14.635 1.00 89.06 143 ASN A CA 1
ATOM 1186 C C . ASN A 1 143 ? -4.966 1.462 15.626 1.00 89.06 143 ASN A C 1
ATOM 1188 O O . ASN A 1 143 ? -6.110 1.023 15.623 1.00 89.06 143 ASN A O 1
ATOM 1192 N N . GLN A 1 144 ? -4.595 2.412 16.492 1.00 90.19 144 GLN A N 1
ATOM 1193 C CA . GLN A 1 144 ? -5.529 3.085 17.408 1.00 90.19 144 GLN A CA 1
ATOM 1194 C C . GLN A 1 144 ? -6.461 4.078 16.705 1.00 90.19 144 GLN A C 1
ATOM 1196 O O . GLN A 1 144 ? -7.498 4.432 17.263 1.00 90.19 144 GLN A O 1
ATOM 1201 N N . LYS A 1 145 ? -6.073 4.563 15.522 1.00 88.69 145 LYS A N 1
ATOM 1202 C CA . LYS A 1 145 ? -6.835 5.540 14.737 1.00 88.69 145 LYS A CA 1
ATOM 1203 C C . LYS A 1 145 ? -7.821 4.893 13.759 1.00 88.69 145 LYS A C 1
ATOM 1205 O O . LYS A 1 145 ? -8.682 5.607 13.258 1.00 88.69 145 LYS A O 1
ATOM 1210 N N . ILE A 1 146 ? -7.694 3.583 13.532 1.00 86.38 146 ILE A N 1
ATOM 1211 C CA . ILE A 1 146 ? -8.613 2.742 12.750 1.00 86.38 146 ILE A CA 1
ATOM 1212 C C . ILE A 1 146 ? -9.580 2.038 13.701 1.00 86.38 146 ILE A C 1
ATOM 1214 O O . ILE A 1 146 ? -10.774 2.390 13.721 1.00 86.38 146 ILE A O 1
#